Protein AF-A0A849QP39-F1 (afdb_monomer_lite)

Radius of gyration: 13.46 Å; chains: 1; bounding box: 30×16×39 Å

Secondary structure (DSSP, 8-state):
--HHHHHHHHHHHHHHHHHHHHHT---HHHHHHHHHHHHHHHHHHHHHHHHHHHHH-

Foldseek 3Di:
DPPVLVVLVVVLVVLVVLLVVLVPDPDPVSVVVNVVSVVVNVVSVVVNVVVVVVVVD

Structure (mmCIF, N/CA/C/O backbone):
data_AF-A0A849QP39-F1
#
_entry.id   AF-A0A849QP39-F1
#
loop_
_atom_site.group_PDB
_atom_site.id
_atom_site.type_symbol
_atom_site.label_atom_id
_atom_site.label_alt_id
_atom_site.label_comp_id
_atom_site.label_asym_id
_atom_site.label_entity_id
_atom_site.label_seq_id
_atom_site.pdbx_PDB_ins_code
_atom_site.Cartn_x
_atom_site.Cartn_y
_atom_site.Cartn_z
_atom_site.occupancy
_atom_site.B_iso_or_equiv
_atom_site.auth_seq_id
_atom_site.auth_comp_id
_atom_site.auth_asym_id
_atom_site.auth_atom_id
_atom_site.pdbx_PDB_model_num
ATOM 1 N N . MET A 1 1 ? 16.445 -7.028 -9.386 1.00 55.41 1 MET A N 1
ATOM 2 C CA . MET A 1 1 ? 15.254 -6.218 -9.050 1.00 55.41 1 MET A CA 1
ATOM 3 C C . MET A 1 1 ? 15.728 -4.803 -8.824 1.00 55.41 1 MET A C 1
ATOM 5 O O . MET A 1 1 ? 16.643 -4.605 -8.038 1.00 55.41 1 MET A O 1
ATOM 9 N N . ASP A 1 2 ? 15.162 -3.858 -9.559 1.00 77.44 2 ASP A N 1
ATOM 10 C CA . ASP A 1 2 ? 15.519 -2.440 -9.499 1.00 77.44 2 ASP A CA 1
ATOM 11 C C . ASP A 1 2 ? 15.068 -1.866 -8.142 1.00 77.44 2 ASP A C 1
ATOM 13 O O . ASP A 1 2 ? 14.059 -2.322 -7.600 1.00 77.44 2 ASP A O 1
ATOM 17 N N . ALA A 1 3 ? 15.790 -0.894 -7.568 1.00 79.06 3 ALA A N 1
ATOM 18 C CA . ALA A 1 3 ? 15.523 -0.386 -6.210 1.00 79.06 3 ALA A CA 1
ATOM 19 C C . ALA A 1 3 ? 14.055 0.048 -5.995 1.00 79.06 3 ALA A C 1
ATOM 21 O O . ALA A 1 3 ? 13.476 -0.206 -4.940 1.00 79.06 3 ALA A O 1
ATOM 22 N N . LEU A 1 4 ? 13.422 0.615 -7.028 1.00 76.88 4 LE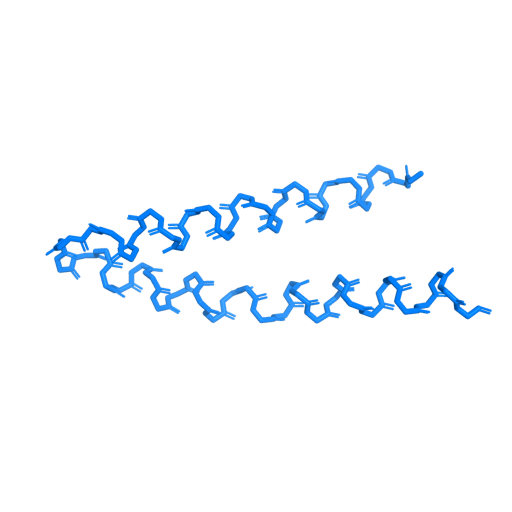U A N 1
ATOM 23 C CA . LEU A 1 4 ? 12.002 0.981 -7.035 1.00 76.88 4 LEU A CA 1
ATOM 24 C C . LEU A 1 4 ? 11.064 -0.231 -6.916 1.00 76.88 4 LEU A C 1
ATOM 26 O O . LEU A 1 4 ? 10.059 -0.161 -6.213 1.00 76.88 4 LEU A O 1
ATOM 30 N N . GLY A 1 5 ? 11.400 -1.354 -7.557 1.00 76.31 5 GLY A N 1
ATOM 31 C CA . GLY A 1 5 ? 10.626 -2.593 -7.467 1.00 76.31 5 GLY A CA 1
ATOM 32 C C . GLY A 1 5 ? 10.688 -3.210 -6.071 1.00 76.31 5 GLY A C 1
ATOM 33 O O . GLY A 1 5 ? 9.673 -3.674 -5.555 1.00 76.31 5 GLY A O 1
ATOM 34 N N . THR A 1 6 ? 11.855 -3.151 -5.423 1.00 82.12 6 THR A N 1
ATOM 35 C CA . THR A 1 6 ? 12.015 -3.587 -4.028 1.00 82.12 6 THR A CA 1
ATOM 36 C C . THR A 1 6 ? 11.205 -2.707 -3.076 1.00 82.12 6 THR A C 1
ATOM 38 O O . THR A 1 6 ? 10.479 -3.230 -2.236 1.00 82.12 6 THR A O 1
ATOM 41 N N . ILE A 1 7 ? 11.263 -1.380 -3.235 1.00 83.00 7 ILE A N 1
ATOM 42 C CA . ILE A 1 7 ? 10.479 -0.438 -2.419 1.00 83.00 7 ILE A CA 1
ATOM 43 C C . ILE A 1 7 ? 8.975 -0.686 -2.595 1.00 83.00 7 ILE A C 1
ATOM 45 O O . ILE A 1 7 ? 8.251 -0.775 -1.606 1.00 83.00 7 ILE A O 1
ATOM 49 N N . ALA A 1 8 ? 8.503 -0.866 -3.831 1.00 79.44 8 ALA A N 1
ATOM 50 C CA . ALA A 1 8 ? 7.098 -1.155 -4.108 1.00 79.44 8 ALA A CA 1
ATOM 51 C C . ALA A 1 8 ? 6.629 -2.458 -3.438 1.00 79.44 8 ALA A C 1
ATOM 53 O O . ALA A 1 8 ? 5.568 -2.481 -2.814 1.00 79.44 8 ALA A O 1
ATOM 54 N N . ALA A 1 9 ? 7.438 -3.521 -3.507 1.00 80.44 9 ALA A N 1
ATOM 55 C CA . ALA A 1 9 ? 7.142 -4.790 -2.845 1.00 80.44 9 ALA A CA 1
ATOM 56 C C . ALA A 1 9 ? 7.073 -4.641 -1.315 1.00 80.44 9 ALA A C 1
ATOM 58 O O . ALA A 1 9 ? 6.140 -5.141 -0.690 1.00 80.44 9 ALA A O 1
ATOM 59 N N . VAL A 1 10 ? 8.011 -3.906 -0.710 1.00 86.38 10 VAL A N 1
ATOM 60 C CA . VAL A 1 10 ? 8.016 -3.645 0.740 1.00 86.38 10 VAL A CA 1
ATOM 61 C C . VAL A 1 10 ? 6.769 -2.869 1.171 1.00 86.38 10 VAL A C 1
ATOM 63 O O . VAL A 1 10 ? 6.133 -3.242 2.156 1.00 86.38 10 VAL A O 1
ATOM 66 N N . ILE A 1 11 ? 6.374 -1.832 0.423 1.00 84.31 11 ILE A N 1
ATOM 67 C CA . ILE A 1 11 ? 5.166 -1.045 0.721 1.00 84.31 11 ILE A CA 1
ATOM 68 C C . ILE A 1 11 ? 3.909 -1.920 0.620 1.00 84.31 11 ILE A C 1
ATOM 70 O O . ILE A 1 11 ? 3.032 -1.836 1.480 1.00 84.31 11 ILE A O 1
ATOM 74 N N . LEU A 1 12 ? 3.826 -2.794 -0.387 1.00 83.25 12 LEU A N 1
ATOM 75 C CA . LEU A 1 12 ? 2.717 -3.740 -0.537 1.00 83.25 12 LEU A CA 1
ATOM 76 C C . LEU A 1 12 ? 2.609 -4.696 0.641 1.00 83.25 12 LEU A C 1
ATOM 78 O O . LEU A 1 12 ? 1.527 -4.857 1.202 1.00 83.25 12 LEU A O 1
ATOM 82 N N . ILE A 1 13 ? 3.730 -5.294 1.037 1.00 85.50 13 ILE A N 1
ATOM 83 C CA . ILE A 1 13 ? 3.784 -6.209 2.177 1.00 85.50 13 ILE A CA 1
ATOM 84 C C . ILE A 1 13 ? 3.349 -5.478 3.452 1.00 85.50 13 ILE A C 1
ATOM 86 O O . ILE A 1 13 ? 2.489 -5.974 4.177 1.00 85.50 13 ILE A O 1
ATOM 90 N N . ALA A 1 14 ? 3.868 -4.272 3.694 1.00 86.19 14 ALA A N 1
ATOM 91 C CA . ALA A 1 14 ? 3.496 -3.467 4.854 1.00 86.19 14 ALA A CA 1
ATOM 92 C C . ALA A 1 14 ? 1.994 -3.129 4.880 1.00 86.19 14 ALA A C 1
ATOM 94 O O . ALA A 1 14 ? 1.359 -3.242 5.928 1.00 86.19 14 ALA A O 1
ATOM 95 N N . LEU A 1 15 ? 1.403 -2.767 3.735 1.00 83.44 15 LEU A N 1
ATOM 96 C CA . LEU A 1 15 ? -0.031 -2.477 3.623 1.00 83.44 15 LEU A CA 1
ATOM 97 C C . LEU A 1 15 ? -0.901 -3.712 3.870 1.00 83.44 15 LEU A C 1
ATOM 99 O O . LEU A 1 15 ? -1.923 -3.608 4.548 1.00 83.44 15 LEU A O 1
ATOM 103 N N . VAL A 1 16 ? -0.502 -4.877 3.351 1.00 84.38 16 VAL A N 1
ATOM 104 C CA . VAL A 1 16 ? -1.217 -6.139 3.585 1.00 84.38 16 VAL A CA 1
ATOM 105 C C . VAL A 1 16 ? -1.170 -6.502 5.066 1.00 84.38 16 VAL A C 1
ATOM 107 O O . VAL A 1 16 ? -2.217 -6.739 5.663 1.00 84.38 16 VAL A O 1
ATOM 110 N N . ILE A 1 17 ? 0.010 -6.453 5.689 1.00 84.81 17 ILE A N 1
ATOM 111 C CA . ILE A 1 17 ? 0.168 -6.727 7.124 1.00 84.81 17 ILE A CA 1
ATOM 112 C C . ILE A 1 17 ? -0.679 -5.756 7.9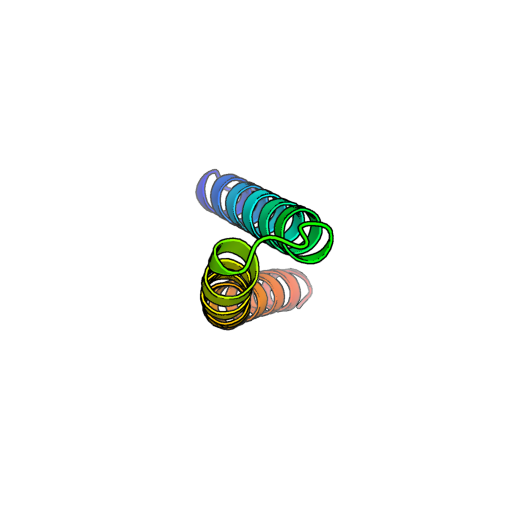56 1.00 84.81 17 ILE A C 1
ATOM 114 O O . ILE A 1 17 ? -1.417 -6.186 8.840 1.00 84.81 17 ILE A O 1
ATOM 118 N N . ALA A 1 18 ? -0.637 -4.456 7.652 1.00 82.50 18 ALA A N 1
ATOM 119 C CA . ALA A 1 18 ? -1.433 -3.453 8.356 1.00 82.50 18 ALA A CA 1
ATOM 120 C C . ALA A 1 18 ? -2.943 -3.716 8.233 1.00 82.50 18 ALA A C 1
ATOM 122 O O . ALA A 1 18 ? -3.673 -3.597 9.217 1.00 82.50 18 ALA A O 1
ATOM 123 N N . LYS A 1 19 ? -3.424 -4.113 7.049 1.00 80.81 19 LYS A N 1
ATOM 124 C CA . LYS A 1 19 ? -4.830 -4.476 6.826 1.00 80.81 19 LYS A CA 1
ATOM 125 C C . LYS A 1 19 ? -5.247 -5.683 7.668 1.00 80.81 19 LYS A C 1
ATOM 127 O O . LYS A 1 19 ? -6.331 -5.652 8.250 1.00 80.81 19 LYS A O 1
ATOM 132 N N . GLU A 1 20 ? -4.426 -6.728 7.726 1.00 82.19 20 GLU A N 1
ATOM 133 C CA . GLU A 1 20 ? -4.721 -7.934 8.510 1.00 82.19 20 GLU A CA 1
ATOM 134 C C . GLU A 1 20 ? -4.722 -7.628 10.017 1.00 82.19 20 GLU A C 1
ATOM 136 O O . GLU A 1 20 ? -5.677 -7.970 10.712 1.00 82.19 20 GLU A O 1
ATOM 141 N N . LEU A 1 21 ? -3.743 -6.857 10.508 1.00 83.31 21 LEU A N 1
ATOM 142 C CA . LEU A 1 21 ? -3.690 -6.402 11.906 1.00 83.31 21 LEU A CA 1
ATOM 143 C C . LEU A 1 21 ? -4.912 -5.560 12.300 1.00 83.31 21 LEU A C 1
ATOM 145 O O . LEU A 1 21 ? -5.482 -5.746 13.373 1.00 83.31 21 LEU A O 1
ATOM 149 N N . LEU A 1 22 ? -5.351 -4.650 11.428 1.00 82.06 22 LEU A N 1
ATOM 150 C CA . LEU A 1 22 ? -6.567 -3.864 11.656 1.00 82.06 22 LEU A CA 1
ATOM 151 C C . LEU A 1 22 ? -7.838 -4.709 11.553 1.00 82.06 22 LEU A C 1
ATOM 153 O O . LEU A 1 22 ? -8.827 -4.386 12.201 1.00 82.06 22 LEU A O 1
ATOM 157 N N . SER A 1 23 ? -7.831 -5.774 10.749 1.00 74.81 23 SER A N 1
ATOM 158 C CA . SER A 1 23 ? -8.960 -6.709 10.646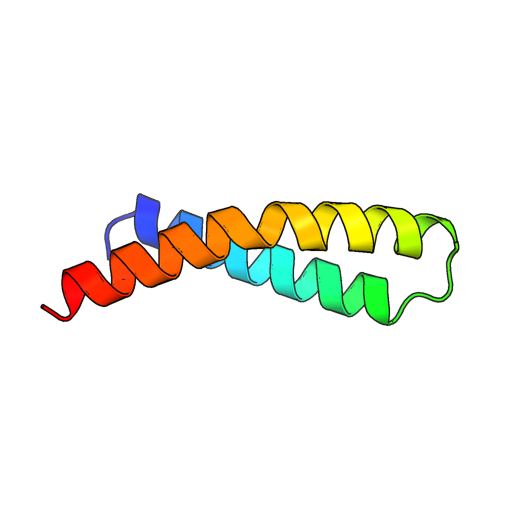 1.00 74.81 23 SER A CA 1
ATOM 159 C C . SER A 1 23 ? -9.117 -7.555 11.908 1.00 74.81 23 SER A C 1
ATOM 161 O O . SER A 1 23 ? -10.240 -7.913 12.244 1.00 74.81 23 SER A O 1
ATOM 163 N N . ALA A 1 24 ? -8.017 -7.821 12.615 1.00 80.44 24 ALA A N 1
ATOM 164 C CA . ALA A 1 24 ? -8.014 -8.473 13.921 1.00 80.44 24 ALA A CA 1
ATOM 165 C C . ALA A 1 24 ? -8.346 -7.516 15.085 1.00 80.44 24 ALA A C 1
ATOM 167 O O . ALA A 1 24 ? -8.524 -7.959 16.216 1.00 80.44 24 ALA A O 1
ATOM 168 N N . SER A 1 25 ? -8.417 -6.204 14.836 1.00 77.25 25 SER A N 1
ATOM 169 C CA . SER A 1 25 ? -8.726 -5.209 15.861 1.00 77.25 25 SER A CA 1
ATOM 170 C C . SER A 1 25 ? -10.231 -4.944 15.936 1.00 77.25 25 SER A C 1
ATOM 172 O O . SER A 1 25 ? -10.834 -4.458 14.982 1.00 77.25 25 SER A O 1
ATOM 174 N N . GLU A 1 26 ? -10.832 -5.168 17.105 1.00 75.06 26 GLU A N 1
ATOM 175 C CA . GLU A 1 26 ? -12.242 -4.835 17.387 1.00 75.06 26 GLU A CA 1
ATOM 176 C C . GLU A 1 26 ? -12.472 -3.334 17.662 1.00 75.06 26 GLU A C 1
ATOM 178 O O . GLU A 1 26 ? -13.549 -2.908 18.077 1.00 75.06 26 GLU A O 1
ATOM 183 N N . ASN A 1 27 ? -11.462 -2.489 17.436 1.00 78.94 27 ASN A N 1
ATOM 184 C CA . ASN A 1 27 ? -11.555 -1.060 17.700 1.00 78.94 27 ASN A CA 1
ATOM 185 C C . ASN A 1 27 ? -12.326 -0.344 16.575 1.00 78.94 27 ASN A C 1
ATOM 187 O O . ASN A 1 27 ? -11.986 -0.465 15.399 1.00 78.94 27 ASN A O 1
ATOM 191 N N . GLY A 1 28 ? -13.322 0.483 16.910 1.00 74.38 28 GLY A N 1
ATOM 192 C CA . GLY A 1 28 ? -14.136 1.199 15.913 1.00 74.38 28 GLY A CA 1
ATOM 193 C C . GLY A 1 28 ? -13.321 2.090 14.960 1.00 74.38 28 GLY A C 1
ATOM 194 O O . GLY A 1 28 ? -13.676 2.248 13.792 1.00 74.38 28 GLY A O 1
ATOM 195 N N . LYS A 1 29 ? -12.169 2.611 15.410 1.00 76.06 29 LYS A N 1
ATOM 196 C CA . LYS A 1 29 ? -11.222 3.346 14.548 1.00 76.06 29 LYS A CA 1
ATOM 197 C C . LYS A 1 29 ? -10.501 2.432 13.552 1.00 76.06 29 LYS A C 1
ATOM 199 O O . LYS A 1 29 ? -10.214 2.855 12.432 1.00 76.06 29 LYS A O 1
ATOM 204 N N . ALA A 1 30 ? -10.243 1.181 13.932 1.00 75.69 30 ALA A N 1
ATOM 205 C CA . ALA A 1 30 ? -9.582 0.203 13.078 1.00 75.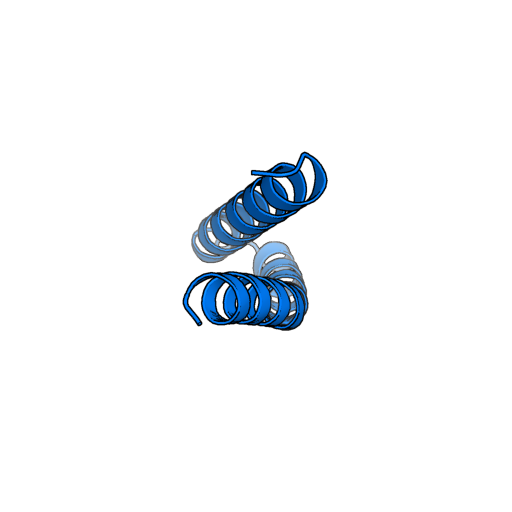69 30 ALA A CA 1
ATOM 206 C C . ALA A 1 30 ? -10.448 -0.184 11.873 1.00 75.69 30 ALA A C 1
ATOM 208 O O . ALA A 1 30 ? -9.915 -0.368 10.782 1.00 75.69 30 ALA A O 1
ATOM 209 N N . LEU A 1 31 ? -11.777 -0.190 12.023 1.00 77.94 31 LEU A N 1
ATOM 210 C CA . LEU A 1 31 ? -12.710 -0.411 10.914 1.00 77.94 31 LEU A CA 1
ATOM 211 C C . LEU A 1 31 ? -12.556 0.649 9.808 1.00 77.94 31 LEU A C 1
ATOM 213 O O . LEU A 1 31 ? -12.523 0.318 8.621 1.00 77.94 31 LEU A O 1
ATOM 217 N N . PHE A 1 32 ? -12.430 1.923 10.190 1.00 81.00 32 PHE A N 1
ATOM 218 C CA . PHE A 1 32 ? -12.271 3.025 9.238 1.00 81.00 32 PHE A CA 1
ATOM 219 C C . PHE A 1 32 ? -10.904 2.972 8.541 1.00 81.00 32 PHE A C 1
ATOM 221 O O . PHE A 1 32 ? -10.821 3.045 7.315 1.00 81.00 32 PHE A O 1
ATOM 228 N N . LEU A 1 33 ? -9.839 2.743 9.316 1.00 79.12 33 LEU A N 1
ATOM 229 C CA . LEU A 1 33 ? -8.475 2.557 8.810 1.00 79.12 33 LEU A CA 1
ATOM 230 C C . LEU A 1 33 ? -8.369 1.352 7.864 1.00 79.12 33 LEU A C 1
ATOM 232 O O . LEU A 1 33 ? -7.761 1.458 6.802 1.00 79.12 33 LEU A O 1
ATOM 236 N N . ARG A 1 34 ? -9.028 0.233 8.181 1.00 78.81 34 ARG A N 1
ATOM 237 C CA . ARG A 1 34 ? -9.098 -0.957 7.322 1.00 78.81 34 ARG A CA 1
ATOM 238 C C . ARG A 1 34 ? -9.736 -0.643 5.972 1.00 78.81 34 ARG A C 1
ATOM 240 O O . ARG A 1 34 ? -9.263 -1.132 4.949 1.00 78.81 34 ARG A O 1
ATOM 247 N N . LYS A 1 35 ? -10.789 0.180 5.951 1.00 80.50 35 LYS A N 1
ATOM 248 C CA . LYS A 1 35 ? -11.467 0.583 4.711 1.00 80.50 35 LYS A CA 1
ATOM 249 C C . LYS A 1 35 ? -10.549 1.430 3.827 1.00 80.50 35 LYS A C 1
ATOM 251 O O . LYS A 1 35 ? -10.459 1.173 2.631 1.00 80.50 35 LYS A O 1
ATOM 256 N N . ILE A 1 36 ? -9.817 2.374 4.421 1.00 81.62 36 ILE A N 1
ATOM 257 C CA . ILE A 1 36 ? -8.842 3.215 3.709 1.00 81.62 36 ILE A C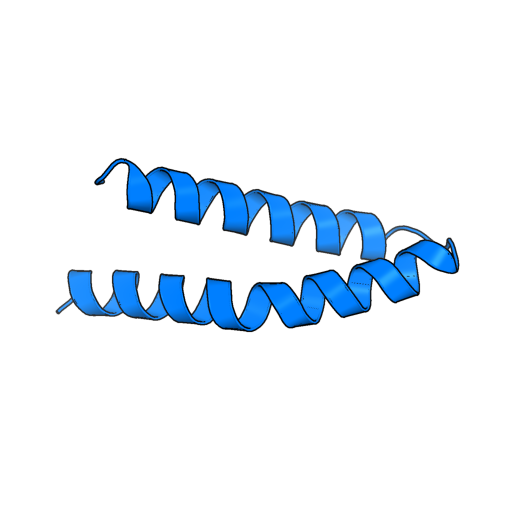A 1
ATOM 258 C C . ILE A 1 36 ? -7.692 2.369 3.153 1.00 81.62 36 ILE A C 1
ATOM 260 O O . ILE A 1 36 ? -7.397 2.452 1.963 1.00 81.62 36 ILE A O 1
ATOM 264 N N . ILE A 1 37 ? -7.080 1.514 3.979 1.00 81.75 37 ILE A N 1
ATOM 265 C CA . ILE A 1 37 ? -5.976 0.639 3.552 1.00 81.75 37 ILE A CA 1
ATOM 266 C C . ILE A 1 37 ? -6.445 -0.359 2.487 1.00 81.75 37 ILE A C 1
ATOM 268 O O . ILE A 1 37 ? -5.728 -0.623 1.522 1.00 81.75 37 ILE A O 1
ATOM 272 N N . GLY A 1 38 ? -7.670 -0.874 2.607 1.00 78.06 38 GLY A N 1
ATOM 273 C CA . GLY A 1 38 ? -8.290 -1.722 1.592 1.00 78.06 38 GLY A CA 1
ATOM 274 C C . GLY A 1 38 ? -8.431 -1.017 0.242 1.00 78.06 38 GLY A C 1
ATOM 275 O O . GLY A 1 38 ? -8.085 -1.592 -0.779 1.00 78.06 38 GLY A O 1
ATOM 276 N N . VAL A 1 39 ? -8.873 0.243 0.222 1.00 81.25 39 VAL A N 1
ATOM 277 C CA . VAL A 1 39 ? -8.983 1.021 -1.025 1.00 81.25 39 VAL A CA 1
ATOM 278 C C . VAL A 1 39 ? -7.603 1.360 -1.598 1.00 81.25 39 VAL A C 1
ATOM 280 O O . VAL A 1 39 ? -7.387 1.208 -2.797 1.00 81.25 39 VAL A O 1
ATOM 283 N N . ALA A 1 40 ? -6.650 1.757 -0.752 1.00 77.25 40 ALA A N 1
ATOM 284 C CA . ALA A 1 40 ? -5.296 2.128 -1.170 1.00 77.25 40 ALA A CA 1
ATOM 285 C C . ALA A 1 40 ? -4.463 0.942 -1.691 1.00 77.25 40 ALA A C 1
ATOM 287 O O . ALA A 1 40 ? -3.547 1.133 -2.490 1.00 77.25 40 ALA A O 1
ATOM 288 N N . SER A 1 41 ? -4.784 -0.286 -1.276 1.00 77.69 41 SER A N 1
ATOM 289 C CA . SER A 1 41 ? -4.077 -1.490 -1.728 1.00 77.69 41 SER A CA 1
ATOM 290 C C . SER A 1 41 ? -4.462 -1.931 -3.144 1.00 77.69 41 SER A C 1
ATOM 292 O O . SER A 1 41 ? -3.623 -2.527 -3.813 1.00 77.69 41 SER A O 1
ATOM 294 N N . TYR A 1 42 ? -5.652 -1.590 -3.656 1.00 78.00 42 TYR A N 1
ATOM 295 C CA . TYR A 1 42 ? -6.066 -1.925 -5.030 1.00 78.00 42 TYR A CA 1
ATOM 296 C C . TYR A 1 42 ? -5.146 -1.366 -6.130 1.00 78.00 42 TYR A C 1
ATOM 298 O O . TYR A 1 42 ? -4.648 -2.163 -6.927 1.00 78.00 42 TYR A O 1
ATOM 306 N N . PRO A 1 43 ? -4.875 -0.046 -6.209 1.00 80.31 43 PRO A N 1
ATOM 307 C CA . PRO A 1 43 ? -3.993 0.496 -7.243 1.00 80.31 43 PRO A CA 1
ATOM 308 C C . PRO A 1 43 ? -2.558 -0.023 -7.105 1.00 80.31 43 PRO A C 1
ATOM 310 O O . PRO A 1 43 ? -1.874 -0.226 -8.107 1.00 80.31 43 PRO A O 1
ATOM 313 N N . LEU A 1 44 ? -2.111 -0.294 -5.876 1.00 77.81 44 LEU A N 1
ATOM 314 C CA . LEU A 1 44 ? -0.768 -0.801 -5.626 1.00 77.81 44 LEU A CA 1
ATOM 315 C C . LEU A 1 44 ? -0.622 -2.271 -6.058 1.00 77.81 44 LEU A C 1
ATOM 317 O O . LEU A 1 44 ? 0.367 -2.627 -6.697 1.00 77.81 44 LEU A O 1
ATOM 321 N N . LEU A 1 45 ? -1.620 -3.113 -5.766 1.00 80.75 45 LEU A N 1
ATOM 322 C CA . LEU A 1 45 ? -1.683 -4.494 -6.250 1.00 80.75 45 LEU A CA 1
ATOM 323 C C . LEU A 1 45 ? -1.781 -4.535 -7.775 1.00 80.75 45 LEU A C 1
ATOM 325 O O . LEU A 1 45 ? -1.097 -5.333 -8.405 1.00 80.75 45 LEU A O 1
ATOM 329 N N . PHE A 1 46 ? -2.578 -3.649 -8.375 1.00 83.81 46 PHE A N 1
ATOM 330 C CA . PHE A 1 46 ? -2.683 -3.528 -9.826 1.00 83.81 46 PHE A CA 1
ATOM 331 C C . PHE A 1 46 ? -1.332 -3.190 -10.473 1.00 83.81 46 PHE A C 1
ATOM 333 O O . PHE A 1 46 ? -0.920 -3.859 -11.423 1.00 83.81 46 PHE A O 1
ATOM 340 N N . ALA A 1 47 ? -0.607 -2.206 -9.933 1.00 80.12 47 ALA A N 1
ATOM 341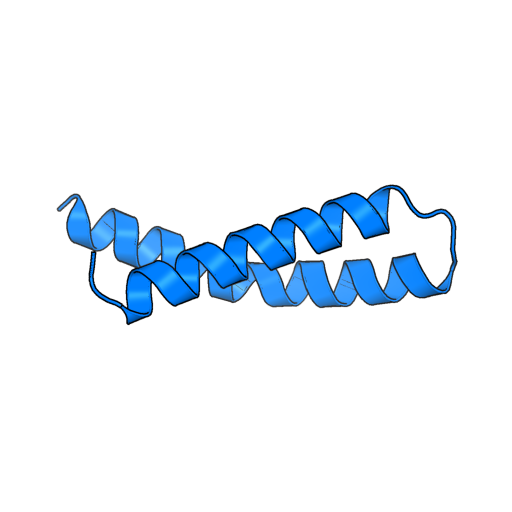 C CA . ALA A 1 47 ? 0.728 -1.852 -10.411 1.00 80.12 47 ALA A CA 1
ATOM 342 C C . ALA A 1 47 ? 1.714 -3.023 -10.264 1.00 80.12 47 ALA A C 1
ATOM 344 O O . ALA A 1 47 ? 2.463 -3.319 -11.193 1.00 80.12 47 ALA A O 1
ATOM 345 N N . PHE A 1 48 ? 1.675 -3.736 -9.135 1.00 81.56 48 PHE A N 1
ATOM 346 C CA . PHE A 1 48 ? 2.506 -4.918 -8.907 1.00 81.56 48 PHE A CA 1
ATOM 347 C C . PHE A 1 48 ? 2.228 -6.032 -9.910 1.00 81.56 48 PHE A C 1
ATOM 349 O O . PHE A 1 48 ? 3.155 -6.508 -10.561 1.00 81.56 48 PHE A O 1
ATOM 356 N N . PHE A 1 49 ? 0.959 -6.412 -10.078 1.00 81.00 49 PHE A N 1
ATOM 357 C CA . PHE A 1 49 ? 0.564 -7.431 -11.045 1.00 81.00 49 PHE A CA 1
ATOM 358 C C . PHE A 1 49 ? 0.960 -7.037 -12.462 1.00 81.00 49 PHE A C 1
ATOM 360 O O . PHE A 1 49 ? 1.498 -7.871 -13.177 1.00 81.00 49 PHE A O 1
ATOM 367 N N . THR A 1 50 ? 0.777 -5.772 -12.844 1.00 83.38 50 THR A N 1
ATOM 368 C CA . THR A 1 50 ? 1.177 -5.266 -14.164 1.00 83.38 50 THR A CA 1
ATOM 369 C C . THR A 1 50 ? 2.683 -5.405 -14.390 1.00 83.38 50 THR A C 1
ATOM 371 O O . THR A 1 50 ? 3.098 -5.891 -15.437 1.00 83.38 50 THR A O 1
ATOM 374 N N . VAL A 1 51 ? 3.513 -5.037 -13.407 1.00 80.38 51 VAL A N 1
ATOM 375 C CA . VAL A 1 51 ? 4.978 -5.182 -13.496 1.00 80.38 51 VAL A CA 1
ATOM 376 C C . VAL A 1 51 ? 5.395 -6.651 -13.562 1.00 80.38 51 VAL A C 1
ATOM 378 O O . VAL A 1 51 ? 6.272 -6.998 -14.351 1.00 80.38 51 VAL A O 1
ATOM 381 N N . VAL A 1 52 ? 4.780 -7.517 -12.752 1.00 82.38 52 VAL A N 1
ATOM 382 C CA . VAL A 1 52 ? 5.061 -8.959 -12.767 1.00 82.38 52 VAL A CA 1
ATOM 383 C C . VAL A 1 52 ? 4.689 -9.564 -14.121 1.00 82.38 52 VAL A C 1
ATOM 385 O O . VAL A 1 52 ? 5.514 -10.262 -14.703 1.00 82.38 52 VAL A O 1
ATOM 388 N N . LEU A 1 53 ? 3.504 -9.248 -14.656 1.00 85.38 53 LEU A N 1
ATOM 389 C CA . LEU A 1 53 ? 3.061 -9.717 -15.972 1.00 85.38 53 LEU A CA 1
ATOM 390 C C . LEU A 1 53 ? 3.995 -9.229 -17.084 1.00 85.38 53 LEU A C 1
ATOM 392 O O . LEU A 1 53 ? 4.394 -10.012 -17.938 1.00 85.38 53 LEU A O 1
ATOM 396 N N . ALA A 1 54 ? 4.389 -7.954 -17.041 1.00 80.50 54 ALA A N 1
ATOM 397 C CA . ALA A 1 54 ? 5.286 -7.359 -18.026 1.00 80.50 54 ALA A CA 1
ATOM 398 C C . ALA A 1 54 ? 6.703 -7.951 -17.997 1.00 80.50 54 ALA A C 1
ATOM 400 O O . ALA A 1 54 ? 7.385 -7.901 -19.011 1.00 80.50 54 ALA A O 1
ATOM 401 N N . LYS A 1 55 ? 7.162 -8.489 -16.857 1.00 74.31 55 LYS A N 1
ATOM 402 C CA . LYS A 1 55 ? 8.443 -9.212 -16.764 1.00 74.31 55 LYS A CA 1
ATOM 403 C C . LYS A 1 55 ? 8.337 -10.708 -17.089 1.00 74.31 55 LYS A C 1
ATOM 405 O O . LYS A 1 55 ? 9.375 -11.355 -17.188 1.00 74.31 55 LYS A O 1
ATOM 410 N N . MET A 1 56 ? 7.126 -11.262 -17.178 1.00 76.25 56 MET A N 1
ATOM 411 C CA . MET A 1 56 ? 6.890 -12.665 -17.551 1.00 76.25 56 MET A CA 1
ATOM 412 C C . MET A 1 56 ? 6.666 -12.870 -19.056 1.00 76.25 56 MET A C 1
ATOM 414 O O . MET A 1 56 ? 6.819 -13.998 -19.523 1.00 76.25 56 MET A O 1
ATOM 418 N N . LEU A 1 57 ? 6.290 -11.812 -19.780 1.00 67.50 57 LEU A N 1
ATOM 419 C CA . LEU A 1 57 ? 6.264 -11.747 -21.247 1.00 67.50 57 LEU A CA 1
ATOM 420 C C . LEU A 1 57 ? 7.658 -11.441 -21.803 1.00 67.50 57 LEU A C 1
ATOM 422 O O . LEU A 1 57 ? 7.969 -11.990 -22.882 1.00 67.50 57 LEU A O 1
#

pLDDT: mean 79.65, std 4.77, range [55.41, 86.38]

Sequence (57 aa):
MDALGTIAAVILIALVIAKELLSASENGKALFLRKIIGVASYPLLFAFFTVVLAKML